Protein AF-A0A090RSU5-F1 (afdb_monomer_lite)

Foldseek 3Di:
DDPVVCVLVVNDDDDDDCVVCVVCCVVVSDDDDDDVVDDDDDDDDDDDDDPVCPPPVVVVVVPPPPDD

Secondary structure (DSSP, 8-state):
--HHHHHHTT-------HHHHHHHHHTTSS-----TTPPP----------GGGTT-HHHHHH------

Structure (mmCIF, N/CA/C/O backbone):
data_AF-A0A090RSU5-F1
#
_entry.id   AF-A0A090RSU5-F1
#
loop_
_atom_site.group_PDB
_atom_site.id
_atom_site.type_symbol
_atom_site.label_atom_id
_atom_site.label_alt_id
_atom_site.label_comp_id
_atom_site.label_asym_id
_atom_site.label_entity_id
_atom_site.label_seq_id
_atom_site.pdbx_PDB_ins_code
_atom_site.Cartn_x
_atom_site.Cartn_y
_atom_site.Cartn_z
_atom_site.occupancy
_atom_site.B_iso_or_equiv
_atom_site.auth_seq_id
_atom_site.auth_comp_id
_atom_site.auth_asym_id
_atom_site.auth_atom_id
_atom_site.pdbx_PDB_model_num
ATOM 1 N N . MET A 1 1 ? 12.103 -10.343 9.570 1.00 59.31 1 MET A N 1
ATOM 2 C CA . MET A 1 1 ? 10.811 -9.970 10.163 1.00 59.31 1 MET A CA 1
ATOM 3 C C . MET A 1 1 ? 10.498 -8.597 9.625 1.00 59.31 1 MET A C 1
ATOM 5 O O . MET A 1 1 ? 11.305 -7.696 9.840 1.00 59.31 1 MET A O 1
ATOM 9 N N . ASP A 1 2 ? 9.467 -8.502 8.795 1.00 86.00 2 ASP A N 1
ATOM 10 C CA . ASP A 1 2 ? 9.075 -7.264 8.126 1.00 86.00 2 ASP A CA 1
ATOM 11 C C . ASP A 1 2 ? 8.313 -6.344 9.100 1.00 86.00 2 ASP A C 1
ATOM 13 O O . ASP A 1 2 ? 7.784 -6.795 10.117 1.00 86.00 2 ASP A O 1
ATOM 17 N N . GLN A 1 3 ? 8.264 -5.040 8.822 1.00 91.06 3 GLN A N 1
ATOM 18 C CA . GLN A 1 3 ? 7.473 -4.090 9.606 1.00 91.06 3 GLN A CA 1
ATOM 19 C C . GLN A 1 3 ? 5.984 -4.442 9.581 1.00 91.06 3 GLN A C 1
ATOM 21 O O . GLN A 1 3 ? 5.328 -4.338 10.614 1.00 91.06 3 GLN A O 1
ATOM 26 N N . LEU A 1 4 ? 5.464 -4.904 8.440 1.00 93.75 4 LEU A N 1
ATOM 27 C CA . LEU A 1 4 ? 4.064 -5.314 8.311 1.00 93.75 4 LEU A CA 1
ATOM 28 C C . LEU A 1 4 ? 3.742 -6.574 9.122 1.00 93.75 4 LEU A C 1
ATOM 30 O O . LEU A 1 4 ? 2.691 -6.611 9.758 1.00 93.75 4 LEU A O 1
ATOM 34 N N . ASP A 1 5 ? 4.673 -7.533 9.200 1.00 93.56 5 ASP A N 1
ATOM 35 C CA . ASP A 1 5 ? 4.525 -8.725 10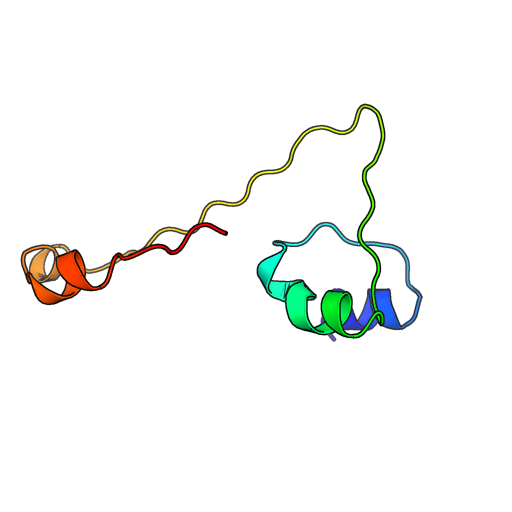.052 1.00 93.56 5 ASP A CA 1
ATOM 36 C C . ASP A 1 5 ? 4.356 -8.343 11.528 1.00 93.56 5 ASP A C 1
ATOM 38 O O . ASP A 1 5 ? 3.588 -8.952 12.264 1.00 93.56 5 ASP A O 1
ATOM 42 N N . MET A 1 6 ? 5.088 -7.327 11.992 1.00 94.62 6 MET A N 1
ATOM 43 C CA . MET A 1 6 ? 4.964 -6.857 13.372 1.00 94.62 6 MET A CA 1
ATOM 44 C C . MET A 1 6 ? 3.609 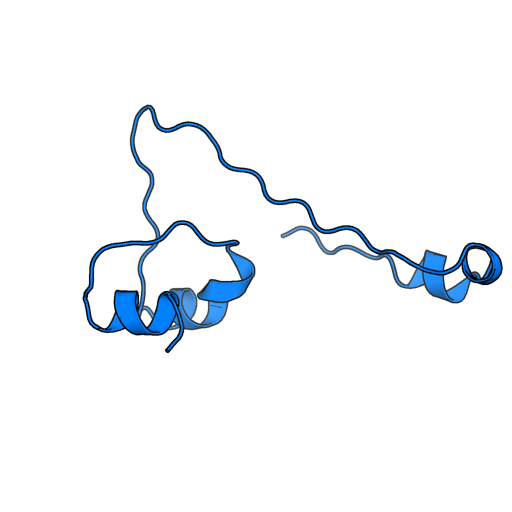-6.182 13.610 1.00 94.62 6 MET A C 1
ATOM 46 O O . MET A 1 6 ? 2.975 -6.419 14.639 1.00 94.62 6 MET A O 1
ATOM 50 N N . VAL A 1 7 ? 3.141 -5.367 12.660 1.00 95.69 7 VAL A N 1
ATOM 51 C CA . VAL A 1 7 ? 1.848 -4.680 12.783 1.00 95.69 7 VAL A CA 1
ATOM 52 C C . VAL A 1 7 ? 0.688 -5.681 12.774 1.00 95.69 7 VAL A C 1
ATOM 54 O O . VAL A 1 7 ? -0.207 -5.542 13.605 1.00 95.69 7 VAL A O 1
ATOM 57 N N . SER A 1 8 ? 0.713 -6.717 11.926 1.00 94.12 8 SER A N 1
ATOM 58 C CA . SER A 1 8 ? -0.337 -7.754 11.916 1.00 94.12 8 SER A CA 1
ATOM 59 C C . SER A 1 8 ? -0.357 -8.584 13.204 1.00 94.12 8 SER A C 1
ATOM 61 O O . SER A 1 8 ? -1.414 -9.006 13.664 1.00 94.12 8 SER A O 1
ATOM 63 N N . MET A 1 9 ? 0.789 -8.727 13.877 1.00 94.81 9 MET A N 1
ATOM 64 C CA . MET A 1 9 ? 0.877 -9.301 15.228 1.00 94.81 9 MET A CA 1
ATOM 65 C C . MET A 1 9 ? 0.396 -8.346 16.341 1.00 94.81 9 MET A C 1
ATOM 67 O O . MET A 1 9 ? 0.518 -8.667 17.524 1.00 94.81 9 MET A O 1
ATOM 71 N N . GLY A 1 10 ? -0.141 -7.171 15.998 1.00 94.19 10 GLY A N 1
ATOM 72 C CA . GLY A 1 10 ? -0.642 -6.174 16.947 1.00 94.19 10 GLY A CA 1
ATOM 73 C C . GLY A 1 10 ? 0.447 -5.303 17.578 1.00 94.19 10 GLY A C 1
ATOM 74 O O . GLY A 1 10 ? 0.196 -4.622 18.575 1.00 94.19 10 GLY A O 1
ATOM 75 N N . MET A 1 11 ? 1.665 -5.303 17.030 1.00 95.00 11 MET A N 1
ATOM 76 C CA . MET A 1 11 ? 2.773 -4.510 17.560 1.00 95.00 11 MET A CA 1
ATOM 77 C C . MET A 1 11 ? 2.786 -3.101 16.956 1.00 95.00 11 MET A C 1
ATOM 79 O O . MET A 1 11 ? 3.551 -2.793 16.044 1.00 95.00 11 MET A O 1
ATOM 83 N N . GLY A 1 12 ? 1.967 -2.214 17.520 1.00 94.19 12 GLY A N 1
ATOM 84 C CA . GLY A 1 12 ? 1.975 -0.790 17.181 1.00 94.19 12 GLY A CA 1
ATOM 85 C C . GLY A 1 12 ? 1.389 -0.486 15.800 1.00 94.19 12 GLY A C 1
ATOM 86 O O . GLY A 1 12 ? 0.389 -1.069 15.397 1.00 94.19 12 GLY A O 1
ATOM 87 N N . TRP A 1 13 ? 1.976 0.491 15.109 1.00 94.94 13 TRP A N 1
ATOM 88 C CA . TRP A 1 13 ? 1.553 0.948 13.784 1.00 94.94 13 TRP A CA 1
ATOM 89 C C . TRP A 1 13 ? 2.766 1.420 12.980 1.00 94.94 13 TRP A C 1
ATOM 91 O O . TRP A 1 13 ? 3.816 1.737 13.544 1.00 94.94 13 TRP A O 1
ATOM 101 N N . ALA A 1 14 ? 2.619 1.484 11.658 1.00 93.69 14 ALA A N 1
ATOM 102 C CA . ALA A 1 14 ? 3.681 1.898 10.750 1.00 93.69 14 ALA A CA 1
ATOM 103 C C . ALA A 1 14 ? 3.156 2.859 9.677 1.00 93.69 14 ALA A C 1
ATOM 105 O O . ALA A 1 14 ? 1.970 2.862 9.351 1.00 93.69 14 ALA A O 1
ATOM 106 N N . ILE A 1 15 ? 4.061 3.665 9.115 1.00 93.06 15 ILE A N 1
ATOM 107 C CA . ILE A 1 15 ? 3.798 4.492 7.935 1.00 93.06 15 ILE A CA 1
ATOM 108 C C . ILE A 1 15 ? 4.604 3.908 6.781 1.00 93.06 15 ILE A C 1
ATOM 110 O O . ILE A 1 15 ? 5.829 4.017 6.764 1.00 93.06 15 ILE A O 1
ATOM 114 N N . VAL A 1 16 ? 3.918 3.284 5.828 1.00 92.19 16 VAL A N 1
ATOM 115 C CA . VAL A 1 16 ? 4.535 2.601 4.685 1.00 92.19 16 VAL A CA 1
ATOM 116 C C . VAL A 1 16 ? 3.916 3.078 3.371 1.00 92.19 16 VAL A C 1
ATOM 118 O O . VAL A 1 16 ? 2.772 3.547 3.368 1.00 92.19 16 VAL A O 1
ATOM 121 N N . PRO A 1 17 ? 4.620 2.946 2.233 1.00 91.50 17 PRO A N 1
ATOM 122 C CA . PRO A 1 17 ? 4.002 3.129 0.929 1.00 91.50 17 PRO A CA 1
ATOM 123 C C . PRO A 1 17 ? 2.812 2.180 0.754 1.00 91.50 17 PRO A C 1
ATOM 125 O O . PRO A 1 17 ? 2.946 0.971 0.939 1.00 91.50 17 PRO A O 1
ATOM 128 N N . LYS A 1 18 ? 1.661 2.710 0.325 1.00 89.19 18 LYS A N 1
ATOM 129 C CA . LYS A 1 18 ? 0.404 1.944 0.229 1.00 89.19 18 LYS A CA 1
ATOM 130 C C . LYS A 1 18 ? 0.537 0.632 -0.554 1.00 89.19 18 LYS A C 1
ATOM 132 O O . LYS A 1 18 ? -0.052 -0.364 -0.157 1.00 89.19 18 LYS A O 1
ATOM 137 N N . PHE A 1 19 ? 1.341 0.611 -1.621 1.00 90.12 19 PHE A N 1
ATOM 138 C CA . PHE A 1 19 ? 1.523 -0.580 -2.457 1.00 90.12 19 PHE A CA 1
ATOM 139 C C . PHE A 1 19 ? 2.115 -1.787 -1.711 1.00 90.12 19 PHE A C 1
ATOM 141 O O . PHE A 1 19 ? 1.928 -2.906 -2.167 1.00 90.12 19 PHE A O 1
ATOM 148 N N . GLN A 1 20 ? 2.817 -1.577 -0.592 1.00 92.31 20 GLN A N 1
ATOM 149 C CA . GLN A 1 20 ? 3.383 -2.667 0.210 1.00 92.31 20 GLN A CA 1
ATOM 150 C C . GLN A 1 20 ? 2.330 -3.374 1.069 1.00 92.31 20 GLN A C 1
ATOM 152 O O . GLN A 1 20 ? 2.520 -4.530 1.419 1.00 92.31 20 GLN A O 1
ATOM 157 N N . ALA A 1 21 ? 1.232 -2.691 1.402 1.00 93.44 21 ALA A N 1
ATOM 158 C CA . ALA A 1 21 ? 0.202 -3.198 2.304 1.00 93.44 21 ALA A CA 1
ATOM 159 C C . ALA A 1 21 ? -1.107 -3.578 1.590 1.00 93.44 21 ALA A C 1
ATOM 161 O O . ALA A 1 21 ? -2.042 -3.994 2.263 1.00 93.44 21 ALA A O 1
ATOM 162 N N . LEU A 1 22 ? -1.196 -3.430 0.258 1.00 94.25 22 LEU A N 1
ATOM 163 C CA . LEU A 1 22 ? -2.440 -3.624 -0.505 1.00 94.25 22 LEU A CA 1
ATOM 164 C C .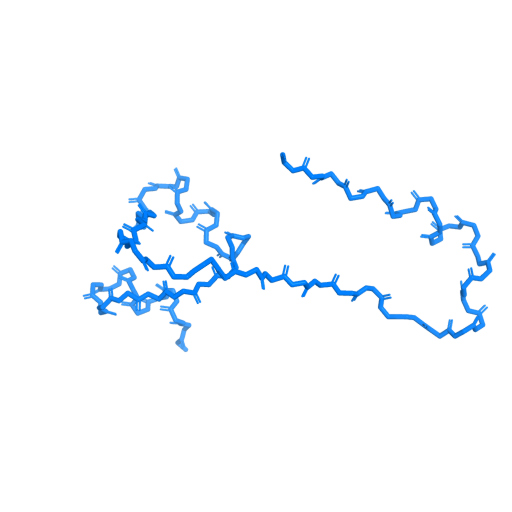 LEU A 1 22 ? -3.102 -4.973 -0.215 1.00 94.25 22 LEU A C 1
ATOM 166 O O . LEU A 1 22 ? -4.254 -4.989 0.198 1.00 94.25 22 LEU A O 1
ATOM 170 N N . ASP A 1 23 ? -2.358 -6.072 -0.329 1.00 94.19 23 ASP A N 1
ATOM 171 C CA . ASP A 1 23 ? -2.914 -7.417 -0.135 1.00 94.19 23 ASP A CA 1
ATOM 172 C C . ASP A 1 23 ? -3.465 -7.627 1.289 1.00 94.19 23 ASP A C 1
ATOM 174 O O . ASP A 1 23 ? -4.477 -8.300 1.479 1.00 94.19 23 ASP A O 1
ATOM 178 N N . MET A 1 24 ? -2.822 -7.025 2.296 1.00 95.00 24 MET A N 1
ATOM 179 C CA . MET A 1 24 ? -3.217 -7.130 3.708 1.00 95.00 24 MET A CA 1
ATOM 180 C C . MET A 1 24 ? -4.360 -6.176 4.075 1.00 95.00 24 MET A C 1
ATOM 182 O O . MET A 1 24 ? -5.141 -6.459 4.980 1.00 95.00 24 MET A O 1
ATOM 186 N N . LEU A 1 25 ? -4.468 -5.043 3.379 1.00 95.38 25 LEU A N 1
ATOM 187 C CA . LEU A 1 25 ? -5.612 -4.138 3.486 1.00 95.38 25 LEU A CA 1
ATOM 188 C C . LEU A 1 25 ? -6.847 -4.752 2.814 1.00 95.38 25 LEU A C 1
ATOM 190 O O . LEU A 1 25 ? -7.935 -4.706 3.382 1.00 95.38 25 LEU A O 1
ATOM 194 N N . ASP A 1 26 ? -6.674 -5.364 1.639 1.00 95.81 26 ASP A N 1
ATOM 195 C CA . ASP A 1 26 ? -7.751 -6.008 0.880 1.00 95.81 26 ASP A CA 1
ATOM 196 C C . ASP A 1 26 ? -8.290 -7.255 1.597 1.00 95.81 26 ASP A C 1
ATOM 198 O O . ASP A 1 26 ? -9.491 -7.524 1.559 1.00 95.81 26 ASP A O 1
ATOM 202 N N . SER A 1 27 ? -7.425 -8.005 2.287 1.00 95.81 27 SER A N 1
ATOM 203 C CA . SER A 1 27 ? -7.836 -9.145 3.116 1.00 95.81 27 SER A CA 1
ATOM 204 C C . SER A 1 27 ? -8.489 -8.738 4.442 1.00 95.81 27 SER A C 1
ATOM 206 O O . SER A 1 27 ? -9.165 -9.560 5.064 1.00 95.81 27 SER A O 1
ATOM 208 N N . GLY A 1 28 ? -8.302 -7.486 4.875 1.00 94.81 28 GLY A N 1
ATOM 209 C CA . GLY A 1 28 ? -8.745 -6.979 6.173 1.00 94.81 28 GLY A CA 1
ATOM 210 C C . GLY A 1 28 ? -7.849 -7.370 7.352 1.00 94.81 28 GLY A C 1
ATOM 211 O O . GLY A 1 28 ? -8.244 -7.157 8.497 1.00 94.81 28 GLY A O 1
ATOM 212 N N . ASP A 1 29 ? -6.663 -7.930 7.095 1.00 94.62 29 ASP A N 1
ATOM 213 C CA . ASP A 1 29 ? -5.665 -8.241 8.129 1.00 94.62 29 ASP A CA 1
ATOM 214 C C . ASP A 1 29 ? -5.072 -6.961 8.747 1.00 94.62 29 ASP A C 1
ATOM 216 O O . ASP A 1 29 ? -4.751 -6.904 9.933 1.00 94.62 29 ASP A O 1
ATOM 220 N N . LEU A 1 30 ? -4.990 -5.891 7.951 1.00 95.25 30 LEU A N 1
ATOM 221 C CA . LEU A 1 30 ? -4.595 -4.556 8.387 1.00 95.25 30 LEU A CA 1
ATOM 222 C C . LEU A 1 30 ? -5.686 -3.529 8.083 1.00 95.25 30 LEU A C 1
ATOM 224 O O . LEU A 1 30 ? -6.505 -3.694 7.181 1.00 95.25 30 LEU A O 1
ATOM 228 N N . VAL A 1 31 ? -5.651 -2.412 8.810 1.00 95.06 31 VAL A N 1
ATOM 229 C CA . VAL A 1 31 ? -6.534 -1.262 8.583 1.00 95.06 31 VAL A CA 1
ATOM 230 C C . VAL A 1 31 ? -5.720 0.007 8.347 1.00 95.06 31 VAL A C 1
ATOM 232 O O . VAL A 1 31 ? -4.715 0.249 9.018 1.00 95.06 31 VAL A O 1
ATOM 235 N N . GLU A 1 32 ? -6.162 0.843 7.405 1.00 94.50 32 GLU A N 1
ATOM 236 C CA . GLU A 1 32 ? -5.602 2.185 7.224 1.00 94.50 32 GLU A CA 1
ATOM 237 C C . GLU A 1 32 ? -6.308 3.205 8.126 1.00 94.50 32 GLU A C 1
ATOM 239 O O . GLU A 1 32 ? -7.517 3.140 8.353 1.00 94.50 32 GLU A O 1
ATOM 244 N N . PHE A 1 33 ? -5.555 4.184 8.626 1.00 92.88 33 PHE A N 1
ATOM 245 C CA . PHE A 1 33 ? -6.101 5.308 9.379 1.00 92.88 33 PHE A CA 1
ATOM 246 C C . PHE A 1 33 ? -5.363 6.604 9.043 1.00 92.88 33 PHE A C 1
ATOM 248 O O . PHE A 1 33 ? -4.281 6.604 8.453 1.00 92.88 33 PHE A O 1
ATOM 255 N N . LYS A 1 34 ? -5.964 7.734 9.423 1.00 90.62 34 LYS A N 1
ATOM 256 C CA . LYS A 1 34 ? -5.373 9.068 9.285 1.00 90.62 34 LYS A CA 1
ATOM 257 C C . LYS A 1 34 ? -5.322 9.742 10.648 1.00 90.62 34 LYS A C 1
ATOM 259 O O . LYS A 1 34 ? -6.268 9.642 11.423 1.00 90.62 34 LYS A O 1
ATOM 264 N N . ILE A 1 35 ? -4.225 10.440 10.918 1.00 89.94 35 ILE A N 1
ATOM 265 C CA . ILE A 1 35 ? -4.057 11.249 12.128 1.00 89.94 35 ILE A CA 1
ATOM 266 C C . ILE A 1 35 ? -4.500 12.675 11.798 1.00 89.94 35 ILE A C 1
ATOM 268 O O . ILE A 1 35 ? -3.949 13.303 10.892 1.00 89.94 35 ILE A O 1
ATOM 272 N N . GLU A 1 36 ? -5.500 13.185 12.516 1.00 92.31 36 GLU A N 1
ATOM 273 C CA . GLU A 1 36 ? -5.976 14.559 12.346 1.00 92.31 36 GLU A CA 1
ATOM 274 C C . GLU A 1 36 ? -4.861 15.565 12.677 1.00 92.31 36 GLU A C 1
ATOM 276 O O . GLU A 1 36 ? -4.129 15.409 13.653 1.00 92.31 36 GLU A O 1
ATOM 281 N N . GLY A 1 37 ? -4.674 16.570 11.818 1.00 91.75 37 GLY A N 1
ATOM 282 C CA . GLY A 1 37 ? -3.548 17.509 11.919 1.00 91.75 37 GLY A CA 1
ATOM 283 C C . GLY A 1 37 ? -2.182 16.919 11.534 1.00 91.75 37 GLY A C 1
ATOM 284 O O . GLY A 1 37 ? -1.174 17.626 11.586 1.00 91.75 37 GLY A O 1
ATOM 285 N N . GLY A 1 38 ? -2.127 15.650 11.118 1.00 86.56 38 GLY A N 1
ATOM 286 C CA . GLY A 1 38 ? -0.918 15.014 10.607 1.00 86.56 38 GLY A CA 1
ATOM 287 C C . GLY A 1 38 ? -0.437 15.647 9.299 1.00 86.56 38 GLY A C 1
ATOM 288 O O . GLY A 1 38 ? -1.229 16.057 8.448 1.00 86.56 38 GLY A O 1
ATOM 289 N N . LYS A 1 39 ? 0.887 15.718 9.114 1.00 85.50 39 LYS A N 1
ATOM 290 C CA . LYS A 1 39 ? 1.474 16.138 7.835 1.00 85.50 39 LYS A CA 1
ATOM 291 C C . LYS A 1 39 ? 1.300 15.039 6.793 1.00 85.50 39 LYS A C 1
ATOM 293 O O . LYS A 1 39 ? 1.429 13.858 7.104 1.00 85.50 39 LYS A O 1
ATOM 298 N N . ASN A 1 40 ? 1.066 15.444 5.549 1.00 82.50 40 ASN A N 1
ATOM 299 C CA . ASN A 1 40 ? 0.977 14.508 4.438 1.00 82.50 40 ASN A CA 1
ATOM 300 C C . ASN A 1 40 ? 2.375 13.962 4.101 1.00 82.50 40 ASN A C 1
ATOM 302 O O . ASN A 1 40 ? 3.321 14.741 3.965 1.00 82.50 40 ASN A O 1
ATOM 306 N N . ILE A 1 41 ? 2.501 12.640 3.983 1.00 84.50 41 ILE A N 1
ATOM 307 C CA . ILE A 1 41 ? 3.751 11.963 3.622 1.00 84.50 41 ILE A CA 1
ATOM 308 C C . ILE A 1 41 ? 3.579 11.419 2.208 1.00 84.50 41 ILE A C 1
ATOM 310 O O . ILE A 1 41 ? 2.703 10.598 1.955 1.00 84.50 41 ILE A O 1
ATOM 314 N N . ASN A 1 42 ? 4.416 11.900 1.292 1.00 86.62 42 ASN A N 1
ATOM 315 C CA . ASN A 1 42 ? 4.413 11.474 -0.102 1.00 86.62 42 ASN A CA 1
ATOM 316 C C . ASN A 1 42 ? 5.654 10.629 -0.377 1.00 86.62 42 ASN A C 1
ATOM 318 O O . ASN A 1 42 ? 6.761 11.014 0.000 1.00 86.62 42 ASN A O 1
ATOM 322 N N . TRP A 1 43 ? 5.469 9.514 -1.080 1.00 86.25 43 TRP A N 1
ATOM 323 C CA . TRP A 1 43 ? 6.565 8.689 -1.579 1.00 86.25 43 TRP A CA 1
ATOM 324 C C . TRP A 1 43 ? 6.741 8.912 -3.075 1.00 86.25 43 TRP A C 1
ATOM 326 O O . TRP A 1 43 ? 5.763 8.939 -3.821 1.00 86.25 43 TRP A O 1
ATOM 336 N N . SER A 1 44 ? 7.991 9.041 -3.510 1.00 85.00 44 SER A N 1
ATOM 337 C CA . SER A 1 44 ? 8.370 9.025 -4.918 1.00 85.00 44 SER A CA 1
ATOM 338 C C . SER A 1 44 ? 9.178 7.766 -5.216 1.00 85.00 44 SER A C 1
ATOM 340 O O . SER A 1 44 ? 9.966 7.296 -4.397 1.00 85.00 44 SER A O 1
ATOM 342 N N . ALA A 1 45 ? 8.966 7.216 -6.406 1.00 83.88 45 ALA A N 1
ATOM 343 C CA . ALA A 1 45 ? 9.802 6.173 -6.973 1.00 83.88 45 ALA A CA 1
ATOM 344 C C . ALA A 1 45 ? 10.255 6.648 -8.352 1.00 83.88 45 ALA A C 1
ATOM 346 O O . ALA A 1 45 ? 9.447 7.146 -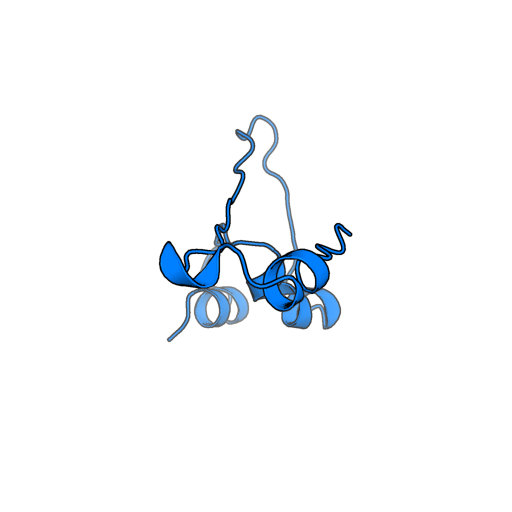9.137 1.00 83.88 45 ALA A O 1
ATOM 347 N N . GLU A 1 46 ? 11.544 6.506 -8.635 1.00 81.88 46 GLU A N 1
ATOM 348 C CA . GLU A 1 46 ? 12.145 6.952 -9.886 1.00 81.88 46 GLU A CA 1
ATOM 349 C C . GLU A 1 46 ? 12.688 5.761 -10.663 1.00 81.88 46 GLU A C 1
ATOM 351 O O . GLU A 1 46 ? 13.295 4.844 -10.106 1.00 81.88 46 GLU A O 1
ATOM 356 N N . LEU A 1 47 ? 12.472 5.785 -11.976 1.00 79.00 47 LEU A N 1
ATOM 357 C CA . LEU A 1 47 ? 13.052 4.805 -12.877 1.00 79.00 47 LEU A CA 1
ATOM 358 C C . LEU A 1 47 ? 14.427 5.299 -13.332 1.00 79.00 47 LEU A C 1
ATOM 360 O O . LEU A 1 47 ? 14.520 6.231 -14.129 1.00 79.00 47 LEU A O 1
ATOM 364 N N . ILE A 1 48 ? 15.484 4.649 -12.850 1.00 80.75 48 ILE A N 1
ATOM 365 C CA . ILE A 1 48 ? 16.870 4.988 -13.186 1.00 80.75 48 ILE A CA 1
ATOM 366 C C . ILE A 1 48 ? 17.408 3.962 -14.190 1.00 80.75 48 ILE A C 1
ATOM 368 O O . ILE A 1 48 ? 17.382 2.757 -13.942 1.00 80.75 48 ILE A O 1
ATOM 372 N N . TYR A 1 49 ? 17.918 4.436 -15.326 1.00 77.31 49 TYR A N 1
ATOM 373 C CA . TYR A 1 49 ? 18.570 3.618 -16.352 1.00 77.31 49 TYR A CA 1
ATOM 374 C C . TYR A 1 49 ? 19.783 4.348 -16.942 1.00 77.31 49 TYR A C 1
ATOM 376 O O . TYR A 1 49 ? 19.904 5.568 -16.835 1.00 77.31 49 TYR A O 1
ATOM 384 N N . GLY A 1 50 ? 20.693 3.594 -17.568 1.00 81.81 50 GLY A N 1
ATOM 385 C CA . GLY A 1 50 ? 21.880 4.153 -18.222 1.00 81.81 50 GLY A CA 1
ATOM 386 C C . GLY A 1 50 ? 21.512 5.140 -19.332 1.00 81.81 50 GLY A C 1
ATOM 387 O O . GLY A 1 50 ? 20.555 4.914 -20.075 1.00 81.81 50 GLY A O 1
ATOM 388 N N . ALA A 1 51 ? 22.259 6.240 -19.449 1.00 77.50 51 ALA A N 1
ATOM 389 C CA . ALA A 1 51 ? 21.977 7.307 -20.416 1.00 77.50 51 ALA A CA 1
ATOM 390 C C . ALA A 1 51 ? 21.935 6.802 -21.873 1.00 77.50 51 ALA A C 1
ATOM 392 O O . ALA A 1 51 ? 21.153 7.295 -22.683 1.00 77.50 51 ALA A O 1
ATOM 393 N N . ASP A 1 52 ? 22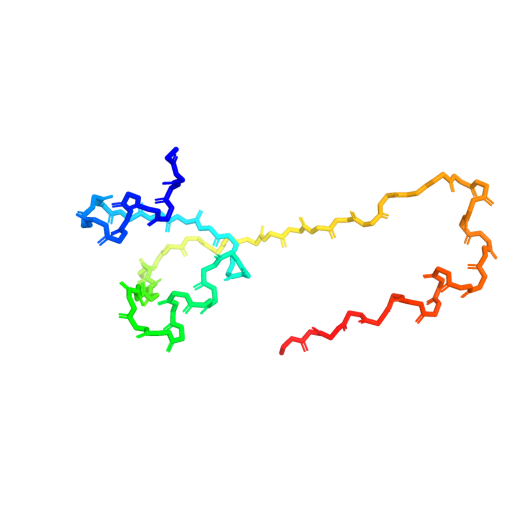.706 5.759 -22.179 1.00 77.69 52 ASP A N 1
ATOM 394 C CA . ASP A 1 52 ? 22.720 5.027 -23.449 1.00 77.69 52 ASP A CA 1
ATOM 395 C C . ASP A 1 52 ? 21.373 4.355 -23.780 1.00 77.69 52 ASP A C 1
ATOM 397 O O . ASP A 1 52 ? 21.024 4.180 -24.948 1.00 77.69 52 ASP A O 1
ATOM 401 N N . LYS A 1 53 ? 20.571 4.025 -22.762 1.00 68.00 53 LYS A N 1
ATOM 402 C CA . LYS A 1 53 ? 19.262 3.370 -22.903 1.00 68.00 53 LYS A CA 1
ATOM 403 C C . LYS A 1 53 ? 18.093 4.354 -22.973 1.00 68.00 53 LYS A C 1
ATOM 405 O O . LYS A 1 53 ? 17.006 3.954 -23.389 1.00 68.00 53 LYS A O 1
ATOM 410 N N . ALA A 1 54 ? 18.306 5.635 -22.664 1.00 63.16 54 ALA A N 1
ATOM 411 C CA . ALA A 1 54 ? 17.275 6.685 -22.657 1.00 63.16 54 ALA A CA 1
ATOM 412 C C . ALA A 1 54 ? 16.586 6.917 -24.011 1.00 63.16 54 ALA A C 1
ATOM 414 O O . ALA A 1 54 ? 15.458 7.419 -24.095 1.00 63.16 54 ALA A O 1
ATOM 415 N N . MET A 1 55 ? 17.275 6.562 -25.094 1.00 57.56 55 MET A N 1
ATOM 416 C CA . MET A 1 55 ? 16.782 6.727 -26.456 1.00 57.56 55 MET A CA 1
ATOM 417 C C . MET A 1 55 ? 15.971 5.539 -26.976 1.00 57.56 55 MET A C 1
ATOM 419 O O . MET A 1 55 ? 15.366 5.667 -28.037 1.00 57.56 55 MET A O 1
ATOM 423 N N . ASN A 1 56 ? 15.915 4.405 -26.267 1.00 64.25 56 ASN A N 1
ATOM 424 C CA . ASN A 1 56 ? 15.165 3.252 -26.758 1.00 64.25 56 ASN A CA 1
ATOM 425 C C . ASN A 1 56 ? 13.643 3.504 -26.615 1.00 64.25 56 ASN A C 1
ATOM 427 O O . ASN A 1 56 ? 13.153 3.670 -25.491 1.00 64.25 56 ASN A O 1
ATOM 431 N N . PRO A 1 57 ? 12.873 3.505 -27.724 1.00 67.12 57 PRO A N 1
ATOM 432 C CA . PRO A 1 57 ? 11.426 3.737 -27.707 1.00 67.12 57 PRO A CA 1
ATOM 433 C C . PRO A 1 57 ? 10.652 2.744 -26.835 1.00 67.12 57 PRO A C 1
ATOM 435 O O . PRO A 1 57 ? 9.588 3.091 -26.323 1.00 67.12 57 PRO A O 1
ATOM 438 N N . PHE A 1 58 ? 11.193 1.539 -26.621 1.00 67.19 58 PHE A N 1
ATOM 439 C CA . PHE A 1 58 ? 10.621 0.537 -25.725 1.00 67.19 58 PHE A CA 1
ATOM 440 C C . PHE A 1 58 ? 10.455 1.085 -24.301 1.00 67.19 58 PHE A C 1
ATOM 442 O O . PHE A 1 58 ? 9.361 1.008 -23.750 1.00 67.19 58 PHE A O 1
ATOM 449 N N . TRP A 1 59 ? 11.492 1.735 -23.753 1.00 64.00 59 TRP A N 1
ATOM 450 C CA . TRP A 1 59 ? 11.461 2.303 -22.399 1.00 64.00 59 TRP A CA 1
ATOM 451 C C . TRP A 1 59 ? 10.509 3.498 -22.278 1.00 64.00 59 TRP A C 1
ATOM 453 O O . TRP A 1 59 ? 9.891 3.695 -21.232 1.00 64.00 59 TRP A O 1
ATOM 463 N N . ARG A 1 60 ? 10.340 4.271 -23.361 1.00 61.16 60 ARG A N 1
ATOM 464 C CA . ARG A 1 60 ? 9.365 5.373 -23.419 1.00 61.16 60 ARG A CA 1
ATOM 465 C C . ARG A 1 60 ? 7.922 4.867 -23.468 1.00 61.16 60 ARG A C 1
ATOM 467 O O . ARG A 1 60 ? 7.049 5.484 -22.871 1.00 61.16 60 ARG A O 1
ATOM 474 N N . GLY A 1 61 ? 7.671 3.752 -24.159 1.00 60.00 61 GLY A N 1
ATOM 475 C CA . GLY A 1 61 ? 6.341 3.143 -24.272 1.00 60.00 61 GLY A CA 1
ATOM 476 C C . GLY A 1 61 ? 5.914 2.331 -23.046 1.00 60.00 61 GLY A C 1
ATOM 477 O O . GLY A 1 61 ? 4.720 2.245 -22.760 1.00 60.00 61 GLY A O 1
ATOM 478 N N . SER A 1 62 ? 6.871 1.761 -22.306 1.00 59.56 62 SER A N 1
ATOM 479 C CA . SER A 1 62 ? 6.617 0.988 -21.083 1.00 59.56 62 SER A CA 1
ATOM 480 C C . SER A 1 62 ? 6.309 1.854 -19.858 1.00 59.56 62 SER A C 1
ATOM 482 O O . SER A 1 62 ? 5.779 1.343 -18.875 1.00 59.56 62 SER A O 1
ATOM 484 N N . LEU A 1 63 ? 6.585 3.163 -19.907 1.00 58.09 63 LEU A N 1
ATOM 485 C CA . LEU A 1 63 ? 6.237 4.109 -18.845 1.00 58.09 63 LEU A CA 1
ATOM 486 C C . LEU A 1 63 ? 4.752 4.514 -18.930 1.00 58.09 63 LEU A C 1
ATOM 488 O O . LEU A 1 63 ? 4.407 5.680 -19.094 1.00 58.09 63 LEU A O 1
ATOM 492 N N . LYS A 1 64 ? 3.845 3.539 -18.834 1.00 56.47 64 LYS A N 1
ATOM 493 C CA . LYS A 1 64 ? 2.428 3.795 -18.556 1.00 56.47 64 LYS A CA 1
ATOM 494 C C . LYS A 1 64 ? 2.200 3.577 -17.070 1.00 56.47 64 LYS A C 1
ATOM 496 O O . LYS A 1 64 ? 1.836 2.486 -16.643 1.00 56.47 64 LYS A O 1
ATOM 501 N N . ILE A 1 65 ? 2.448 4.616 -16.279 1.00 56.31 65 ILE A N 1
ATOM 502 C CA . ILE A 1 65 ? 2.076 4.614 -14.865 1.00 56.31 65 ILE A CA 1
ATOM 503 C C . ILE A 1 65 ? 0.548 4.660 -14.828 1.00 56.31 65 ILE A C 1
ATOM 505 O O . ILE A 1 65 ? -0.058 5.682 -15.151 1.00 56.31 65 ILE A O 1
ATOM 509 N N . ARG A 1 66 ? -0.086 3.535 -14.488 1.00 46.03 66 ARG A N 1
ATOM 510 C CA . ARG A 1 66 ? -1.499 3.534 -14.116 1.00 46.03 66 ARG A CA 1
ATOM 511 C C . ARG A 1 66 ? -1.562 4.109 -12.708 1.00 46.03 66 ARG A C 1
ATOM 513 O O . ARG A 1 66 ? -1.302 3.400 -11.742 1.00 46.03 66 ARG A O 1
ATOM 520 N N . LEU A 1 67 ? -1.810 5.411 -12.619 1.00 38.1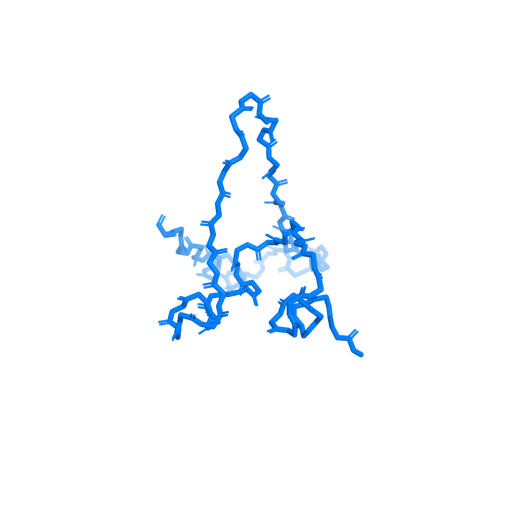6 67 LEU A N 1
ATOM 521 C CA . LEU A 1 67 ? -2.203 6.010 -11.353 1.00 38.16 67 LEU A CA 1
ATOM 522 C C . LEU A 1 67 ? -3.585 5.432 -10.990 1.00 38.16 67 LEU A C 1
ATOM 524 O O . LEU A 1 67 ? -4.429 5.346 -11.890 1.00 38.16 67 LEU A O 1
ATOM 528 N N . PRO A 1 68 ? -3.781 4.952 -9.751 1.00 45.97 68 PRO A N 1
ATOM 529 C CA . PRO A 1 68 ? -5.108 4.602 -9.256 1.00 45.97 68 PRO A CA 1
ATOM 530 C C . PRO A 1 68 ? -6.038 5.820 -9.241 1.00 45.97 68 PRO A C 1
ATOM 532 O O . PRO A 1 68 ? -5.533 6.956 -9.072 1.00 45.97 68 PRO A O 1
#

Radius of gyration: 17.24 Å; chains: 1; bounding box: 32×28×45 Å

Organism: NCBI:txid990268

pLDDT: mean 82.19, std 15.1, range [38.16, 95.81]

Sequence (68 aa):
MDQLDMVSMGMGWAIVPKFQALDMLDSGDLVEFKIEGGKNINWSAELIYGADKAMNPFWRGSLKIRLP